Protein AF-A0A2N9NRK8-F1 (afdb_monomer_lite)

Radius of gyration: 14.53 Å; chains: 1; bounding box: 37×36×35 Å

Structure (mmCIF, N/CA/C/O backbone):
data_AF-A0A2N9NRK8-F1
#
_entry.id   AF-A0A2N9NRK8-F1
#
loop_
_atom_site.group_PDB
_atom_site.id
_atom_site.type_symbol
_atom_site.label_atom_id
_atom_site.label_alt_id
_atom_site.label_comp_id
_atom_site.label_asym_id
_atom_site.label_entity_id
_atom_site.label_seq_id
_atom_site.pdbx_PDB_ins_code
_atom_site.Cartn_x
_atom_site.Cartn_y
_atom_site.Cartn_z
_atom_site.occupancy
_atom_site.B_iso_or_equiv
_atom_site.auth_seq_id
_atom_site.auth_comp_id
_atom_site.auth_asym_id
_atom_site.auth_atom_id
_atom_site.pdbx_PDB_model_num
ATOM 1 N N . MET A 1 1 ? -10.223 -8.457 0.430 1.00 90.12 1 MET A N 1
ATOM 2 C CA . MET A 1 1 ? -10.545 -7.709 1.661 1.00 90.12 1 MET A CA 1
ATOM 3 C C . MET A 1 1 ? -10.856 -6.263 1.290 1.00 90.12 1 MET A C 1
ATOM 5 O O . MET A 1 1 ? -10.277 -5.777 0.331 1.00 90.12 1 MET A O 1
ATOM 9 N N . VAL A 1 2 ? -11.784 -5.601 1.981 1.00 92.56 2 VAL A N 1
ATOM 10 C CA . VAL A 1 2 ? -12.104 -4.174 1.792 1.00 92.56 2 VAL A CA 1
ATOM 11 C C . VAL A 1 2 ? -12.111 -3.503 3.159 1.00 92.56 2 VAL A C 1
ATOM 13 O O . VAL A 1 2 ? -12.850 -3.956 4.040 1.00 92.56 2 VAL A O 1
ATOM 16 N N . VAL A 1 3 ? -11.299 -2.462 3.340 1.00 94.44 3 VAL A N 1
ATOM 17 C CA . VAL A 1 3 ? -11.081 -1.796 4.637 1.00 94.44 3 VAL A CA 1
ATOM 18 C C . VAL A 1 3 ? -11.112 -0.279 4.517 1.00 94.44 3 VAL A C 1
ATOM 20 O O . VAL A 1 3 ? -10.769 0.265 3.471 1.00 94.44 3 VAL A O 1
ATOM 23 N N . LEU A 1 4 ? -11.500 0.376 5.610 1.00 94.50 4 LEU A N 1
ATOM 24 C CA . LEU A 1 4 ? -11.245 1.785 5.878 1.00 94.50 4 LEU A CA 1
ATOM 25 C C . LEU A 1 4 ? -10.052 1.874 6.825 1.00 94.50 4 LEU A C 1
ATOM 27 O O . LEU A 1 4 ? -10.085 1.246 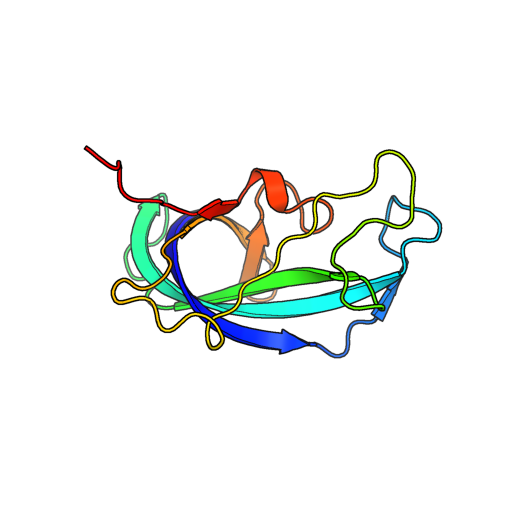7.888 1.00 94.50 4 LEU A O 1
ATOM 31 N N . ALA A 1 5 ? -9.010 2.606 6.445 1.00 94.62 5 ALA A N 1
ATOM 32 C CA . ALA A 1 5 ? -7.781 2.653 7.225 1.00 94.62 5 ALA A CA 1
ATOM 33 C C . ALA A 1 5 ? -7.018 3.975 7.082 1.00 94.62 5 ALA A C 1
ATOM 35 O O . ALA A 1 5 ? -7.147 4.683 6.081 1.00 94.62 5 ALA A O 1
ATOM 36 N N . THR A 1 6 ? -6.192 4.274 8.081 1.00 93.56 6 THR A N 1
ATOM 37 C CA . THR A 1 6 ? -5.336 5.467 8.146 1.00 93.56 6 THR A CA 1
ATOM 38 C C . THR A 1 6 ? -3.867 5.041 8.108 1.00 93.56 6 THR A C 1
ATOM 40 O O . THR A 1 6 ? -3.494 4.166 8.897 1.00 93.56 6 THR A O 1
ATOM 43 N N . PRO A 1 7 ? -3.033 5.612 7.217 1.00 93.81 7 PRO A N 1
ATOM 44 C CA . PRO A 1 7 ? -1.611 5.304 7.175 1.00 93.81 7 PRO A CA 1
ATOM 45 C C . PRO A 1 7 ? -0.926 5.869 8.422 1.00 93.81 7 PRO A C 1
ATOM 47 O O . PRO A 1 7 ? -1.234 6.974 8.863 1.00 93.81 7 PRO A O 1
ATOM 50 N N . THR A 1 8 ? 0.007 5.115 8.993 1.00 92.69 8 THR A N 1
ATOM 51 C CA . THR A 1 8 ? 0.723 5.494 10.221 1.00 92.69 8 THR A CA 1
ATOM 52 C C . THR A 1 8 ? 2.229 5.598 10.028 1.00 92.69 8 THR A C 1
ATOM 54 O O . THR A 1 8 ? 2.880 6.356 10.740 1.00 92.69 8 THR A O 1
ATOM 57 N N . ALA A 1 9 ? 2.789 4.870 9.062 1.00 91.94 9 ALA A N 1
ATOM 58 C CA . ALA A 1 9 ? 4.198 4.945 8.699 1.00 91.94 9 ALA A CA 1
ATOM 59 C C . ALA A 1 9 ? 4.402 4.467 7.260 1.00 91.94 9 ALA A C 1
ATOM 61 O O . ALA A 1 9 ? 3.700 3.559 6.819 1.00 91.94 9 ALA A O 1
ATOM 62 N N . THR A 1 10 ? 5.398 5.022 6.577 1.00 93.19 10 THR A N 1
ATOM 63 C CA . THR A 1 10 ? 5.832 4.604 5.239 1.00 93.19 10 THR A CA 1
ATOM 64 C C . THR A 1 10 ? 7.344 4.436 5.262 1.00 93.19 10 THR A C 1
ATOM 66 O O . THR A 1 10 ? 8.036 5.320 5.763 1.00 93.19 10 THR A O 1
ATOM 69 N N . ASN A 1 11 ? 7.855 3.313 4.753 1.00 93.94 11 ASN A N 1
ATOM 70 C CA . ASN A 1 11 ? 9.290 3.043 4.678 1.00 93.94 11 ASN A CA 1
ATOM 71 C C . ASN A 1 11 ? 9.648 2.376 3.352 1.00 93.94 11 ASN A C 1
ATOM 73 O O . ASN A 1 11 ? 8.933 1.487 2.888 1.00 93.94 11 ASN A O 1
ATOM 77 N N . ASP A 1 12 ? 10.799 2.749 2.803 1.00 95.75 12 ASP A N 1
ATOM 78 C CA . ASP A 1 12 ? 11.408 1.997 1.715 1.00 95.75 12 ASP A CA 1
ATOM 79 C C . ASP A 1 12 ? 11.847 0.615 2.206 1.00 95.75 12 ASP A C 1
ATOM 81 O O . ASP A 1 12 ? 12.301 0.428 3.341 1.00 95.75 12 ASP A O 1
ATOM 85 N N . THR A 1 13 ? 11.733 -0.362 1.321 1.00 95.25 13 THR A N 1
ATOM 86 C CA . THR A 1 13 ? 12.270 -1.704 1.513 1.00 95.25 13 THR A CA 1
ATOM 87 C C . THR A 1 13 ? 13.653 -1.815 0.860 1.00 95.25 13 THR A C 1
ATOM 89 O O . THR A 1 13 ? 14.198 -0.850 0.331 1.00 95.25 13 THR A O 1
ATOM 92 N N . LYS A 1 14 ? 14.242 -3.016 0.883 1.00 96.50 14 LYS A N 1
ATOM 93 C CA . LYS A 1 14 ? 15.465 -3.324 0.121 1.00 96.50 14 LYS A CA 1
ATOM 94 C C . LYS A 1 14 ? 15.178 -3.732 -1.328 1.00 96.50 14 LYS A C 1
ATOM 96 O O . LYS A 1 14 ? 16.106 -4.107 -2.040 1.00 96.50 14 LYS A O 1
ATOM 101 N N . GLU A 1 15 ? 13.915 -3.741 -1.744 1.00 94.94 15 GLU A N 1
ATOM 102 C CA . GLU A 1 15 ? 13.513 -4.132 -3.090 1.00 94.94 15 GLU A CA 1
ATOM 103 C C . GLU A 1 15 ? 13.756 -2.987 -4.069 1.00 94.94 15 GLU A C 1
ATOM 105 O O . GLU A 1 15 ? 13.174 -1.913 -3.942 1.00 94.94 15 GLU A O 1
ATOM 110 N N . HIS A 1 16 ? 14.626 -3.238 -5.043 1.00 96.44 16 HIS A N 1
ATOM 111 C CA . HIS A 1 16 ? 14.923 -2.344 -6.154 1.00 96.44 16 HIS A CA 1
ATOM 112 C C . HIS A 1 16 ? 14.870 -3.190 -7.420 1.00 96.44 16 HIS A C 1
ATOM 114 O O . HIS A 1 16 ? 15.676 -4.113 -7.568 1.00 96.44 16 HIS A O 1
ATOM 120 N N . ILE A 1 17 ? 13.899 -2.927 -8.290 1.00 94.50 17 ILE A N 1
ATOM 121 C CA . ILE A 1 17 ? 13.626 -3.779 -9.450 1.00 94.50 17 ILE A CA 1
ATOM 122 C C . ILE A 1 17 ? 13.290 -2.957 -10.692 1.00 94.50 17 ILE A C 1
ATOM 124 O O . ILE A 1 17 ? 12.856 -1.806 -10.601 1.00 94.50 17 ILE A O 1
ATOM 128 N N . ASP A 1 18 ? 13.432 -3.606 -11.843 1.00 93.38 18 ASP A N 1
ATOM 129 C CA . ASP A 1 18 ? 12.773 -3.196 -13.079 1.00 93.38 18 ASP A CA 1
ATOM 130 C C . ASP A 1 18 ? 11.323 -3.663 -13.012 1.00 93.38 18 ASP A C 1
ATOM 132 O O . ASP A 1 18 ? 11.058 -4.858 -12.844 1.00 93.38 18 ASP A O 1
ATOM 136 N N . LEU A 1 19 ? 10.381 -2.729 -13.107 1.00 90.56 19 LEU A N 1
ATOM 137 C CA . LEU A 1 19 ? 8.975 -3.030 -12.910 1.00 90.56 19 LEU A CA 1
ATOM 138 C C . LEU A 1 19 ? 8.462 -3.949 -14.038 1.00 90.56 19 LEU A C 1
ATOM 140 O O . LEU A 1 19 ? 8.469 -3.558 -15.211 1.00 90.56 19 LEU A O 1
ATOM 144 N N . PRO A 1 20 ? 7.983 -5.171 -13.729 1.00 87.69 20 PRO A N 1
ATOM 145 C CA . PRO A 1 20 ? 7.532 -6.096 -14.760 1.00 87.69 20 PRO A CA 1
ATOM 146 C C . PRO A 1 20 ? 6.394 -5.504 -15.598 1.00 87.69 20 PRO A C 1
ATOM 148 O O . PRO A 1 20 ? 5.395 -5.028 -15.061 1.00 87.69 20 PRO A O 1
ATOM 151 N N . GLY A 1 21 ? 6.542 -5.561 -16.924 1.00 86.31 21 GLY A N 1
ATOM 152 C CA . GLY A 1 21 ? 5.584 -4.992 -17.879 1.00 86.31 21 GLY A CA 1
ATOM 153 C C . GLY A 1 21 ? 5.864 -3.542 -18.291 1.00 86.31 21 GLY A C 1
ATOM 154 O O . GLY A 1 21 ? 5.245 -3.079 -19.245 1.00 86.31 21 GLY A O 1
ATOM 155 N N . PHE A 1 22 ? 6.823 -2.858 -17.655 1.00 87.00 22 PHE A N 1
ATOM 156 C CA . PHE A 1 22 ? 7.159 -1.455 -17.917 1.00 87.00 22 PHE A CA 1
ATOM 157 C C . PHE A 1 22 ? 8.670 -1.293 -18.139 1.00 87.00 22 PHE A C 1
ATOM 159 O O . PHE A 1 22 ? 9.448 -1.083 -17.212 1.00 87.00 22 PHE A O 1
ATOM 166 N N . VAL A 1 23 ? 9.105 -1.435 -19.395 1.00 88.81 23 VAL A N 1
ATOM 167 C CA . VAL A 1 23 ? 10.532 -1.400 -19.762 1.00 88.81 23 VAL A CA 1
ATOM 168 C C . VAL A 1 23 ? 11.133 -0.027 -19.454 1.00 88.81 23 VAL A C 1
ATOM 170 O O . VAL A 1 23 ? 10.698 0.971 -20.016 1.00 88.81 23 VAL A O 1
ATOM 173 N N . GLY A 1 24 ? 12.164 0.002 -18.607 1.00 88.62 24 GLY A N 1
ATOM 174 C CA . GLY A 1 24 ? 12.841 1.234 -18.189 1.00 88.62 24 GLY A CA 1
ATOM 175 C C . GLY A 1 24 ? 12.225 1.912 -16.962 1.00 88.62 24 GLY A C 1
ATOM 176 O O . GLY A 1 24 ? 12.742 2.936 -16.524 1.00 88.62 24 GLY A O 1
ATOM 177 N N . GLU A 1 25 ? 11.160 1.348 -16.382 1.00 93.19 25 GLU A N 1
ATOM 178 C CA . GLU A 1 25 ? 10.593 1.845 -15.129 1.00 93.19 25 GLU A CA 1
ATOM 179 C C . GLU A 1 25 ? 11.286 1.179 -13.934 1.00 93.19 25 GLU A C 1
ATOM 181 O O . GLU A 1 25 ? 11.010 0.030 -13.582 1.00 93.19 25 GLU A O 1
ATOM 186 N N . HIS A 1 26 ? 12.204 1.913 -13.308 1.00 94.88 26 HIS A N 1
ATOM 187 C CA . HIS A 1 26 ? 12.937 1.457 -12.131 1.00 94.88 26 HIS A CA 1
ATOM 188 C C . HIS A 1 26 ? 12.234 1.910 -10.853 1.00 94.88 26 HIS A C 1
ATOM 190 O O . HIS A 1 26 ? 12.024 3.111 -10.633 1.00 94.88 26 HIS A O 1
ATOM 196 N N . VAL A 1 27 ? 11.935 0.958 -9.969 1.00 95.56 27 VAL A N 1
ATOM 197 C CA . VAL A 1 27 ? 11.137 1.207 -8.766 1.00 95.56 27 VAL A CA 1
ATOM 198 C C . VAL A 1 27 ? 11.807 0.723 -7.489 1.00 95.56 27 VAL A C 1
ATOM 200 O O . VAL A 1 27 ? 12.663 -0.163 -7.496 1.00 95.56 27 VAL A O 1
ATOM 203 N N . ILE A 1 28 ? 11.366 1.310 -6.379 1.00 96.56 28 ILE A N 1
ATOM 204 C CA . ILE A 1 28 ? 11.700 0.894 -5.019 1.00 96.56 28 ILE A CA 1
ATOM 205 C C . ILE A 1 28 ? 10.424 0.371 -4.365 1.00 96.56 28 ILE A C 1
ATOM 207 O O . ILE A 1 28 ? 9.384 1.034 -4.421 1.00 96.56 28 ILE A O 1
ATOM 211 N N . GLY A 1 29 ? 10.497 -0.817 -3.766 1.00 94.56 29 GLY A N 1
ATOM 212 C CA . GLY A 1 29 ? 9.405 -1.373 -2.970 1.00 94.56 29 GLY A CA 1
ATOM 213 C C . GLY A 1 29 ? 9.227 -0.569 -1.688 1.00 94.56 29 GLY A C 1
ATOM 214 O O . GLY A 1 29 ? 10.203 -0.250 -1.008 1.00 94.56 29 GLY A O 1
ATOM 215 N N . VAL A 1 30 ? 7.987 -0.258 -1.345 1.00 93.75 30 VAL A N 1
ATOM 216 C CA . VAL A 1 30 ? 7.591 0.560 -0.200 1.00 93.75 30 VAL A CA 1
ATOM 217 C C . VAL A 1 30 ? 6.588 -0.218 0.637 1.00 93.75 30 VAL A C 1
ATOM 219 O O . VAL A 1 30 ? 5.638 -0.809 0.121 1.00 93.75 30 VAL A O 1
ATOM 222 N N . GLU A 1 31 ? 6.774 -0.186 1.953 1.00 94.12 31 GLU A N 1
ATOM 223 C CA . GLU A 1 31 ? 5.799 -0.684 2.916 1.00 94.12 31 GLU A CA 1
ATOM 224 C C . GLU A 1 31 ? 5.155 0.488 3.663 1.00 94.12 31 GLU A C 1
ATOM 226 O O . GLU A 1 31 ? 5.821 1.217 4.407 1.00 94.12 31 GLU A O 1
ATOM 231 N N . THR A 1 32 ? 3.837 0.634 3.517 1.00 94.25 32 THR A N 1
ATOM 232 C CA . THR A 1 32 ? 3.039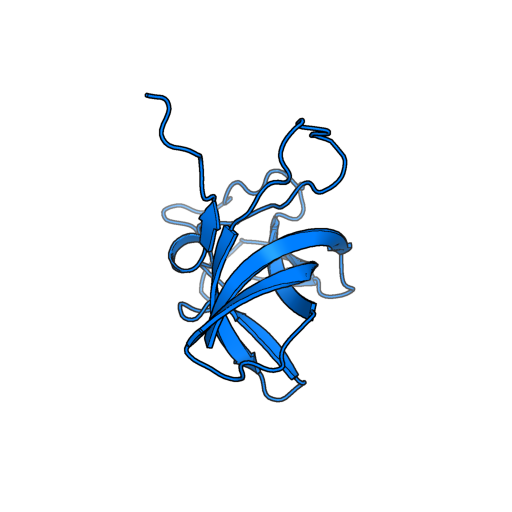 1.541 4.350 1.00 94.25 32 THR A CA 1
ATOM 233 C C . THR A 1 32 ? 2.214 0.749 5.349 1.00 94.25 32 THR A C 1
ATOM 235 O O . THR A 1 32 ? 1.458 -0.153 4.987 1.00 94.25 32 THR A O 1
ATOM 238 N N . ARG A 1 33 ? 2.328 1.111 6.625 1.00 94.75 33 ARG A N 1
ATOM 239 C CA . ARG A 1 33 ? 1.511 0.558 7.704 1.00 94.75 33 ARG A CA 1
ATOM 240 C C . ARG A 1 33 ? 0.223 1.341 7.855 1.00 94.75 33 ARG A C 1
ATOM 242 O O . ARG A 1 33 ? 0.224 2.569 7.799 1.00 94.75 33 ARG A O 1
ATOM 249 N N . PHE A 1 34 ? -0.854 0.613 8.103 1.00 94.81 34 PHE A N 1
ATOM 250 C CA . PHE A 1 34 ? -2.189 1.155 8.283 1.00 94.81 34 PHE A CA 1
ATOM 251 C C . PHE A 1 34 ? -2.808 0.666 9.584 1.00 94.81 34 PHE A C 1
ATOM 253 O O . PHE A 1 34 ? -2.707 -0.515 9.911 1.00 94.81 34 PHE A O 1
ATOM 260 N N . THR A 1 35 ? -3.531 1.555 10.263 1.00 95.25 35 THR A N 1
ATOM 261 C CA . THR A 1 35 ? -4.487 1.180 11.312 1.00 95.25 35 THR A CA 1
ATOM 262 C C . THR A 1 35 ? -5.885 1.117 10.710 1.00 95.25 35 THR A C 1
ATOM 264 O O . THR A 1 35 ? -6.330 2.055 10.045 1.00 95.25 35 THR A O 1
ATOM 267 N N . VAL A 1 36 ? -6.588 0.012 10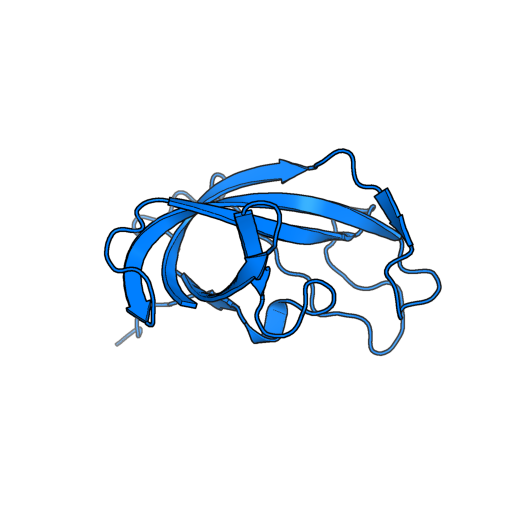.944 1.00 94.94 36 VAL A N 1
ATOM 268 C CA . VAL A 1 36 ? -7.921 -0.269 10.407 1.00 94.94 36 VAL A CA 1
ATOM 269 C C . VAL A 1 36 ? -8.990 0.365 11.289 1.00 94.94 36 VAL A C 1
ATOM 271 O O . VAL A 1 36 ? -9.153 0.008 12.455 1.00 94.94 36 VAL A O 1
ATOM 274 N N . SER A 1 37 ? -9.774 1.267 10.706 1.00 93.56 37 SER A N 1
ATOM 275 C CA . SER A 1 37 ? -10.947 1.870 11.344 1.00 93.56 37 SER A CA 1
ATOM 276 C C . SER A 1 37 ? -12.183 0.981 11.187 1.00 93.56 37 SER A C 1
ATOM 278 O O . SER A 1 37 ? -12.993 0.864 12.102 1.00 93.56 37 SER A O 1
ATOM 280 N N . ALA A 1 38 ? -12.334 0.339 10.023 1.00 94.25 38 ALA A N 1
ATOM 281 C CA . ALA A 1 38 ? -13.424 -0.591 9.753 1.00 94.25 38 ALA A CA 1
ATOM 282 C C . ALA A 1 38 ? -13.050 -1.608 8.671 1.00 94.25 38 ALA A C 1
ATOM 284 O O . ALA A 1 38 ? -12.399 -1.280 7.683 1.00 94.25 38 ALA A O 1
ATOM 285 N N . VAL A 1 39 ? -13.553 -2.835 8.803 1.00 94.81 39 VAL A N 1
ATOM 286 C CA . VAL A 1 39 ? -13.494 -3.844 7.740 1.00 94.81 39 VAL A CA 1
ATOM 287 C C . VAL A 1 39 ? -14.871 -3.943 7.107 1.00 94.81 39 VAL A C 1
ATOM 289 O O . VAL A 1 39 ? -15.832 -4.348 7.762 1.00 94.81 39 VAL A O 1
ATOM 292 N N . LEU A 1 40 ? -14.986 -3.610 5.823 1.00 93.19 40 LEU A N 1
ATOM 293 C CA . LEU A 1 40 ? -16.237 -3.723 5.070 1.00 93.19 40 LEU A CA 1
ATOM 294 C C . LEU A 1 40 ? -16.438 -5.167 4.586 1.00 93.19 40 LEU A C 1
ATOM 296 O O . LEU A 1 40 ? -17.513 -5.733 4.778 1.00 93.19 40 LEU A O 1
ATOM 300 N N . LYS A 1 41 ? -15.377 -5.825 4.098 1.00 91.94 41 LYS A N 1
ATOM 301 C CA . LYS A 1 41 ? -15.398 -7.227 3.634 1.00 91.94 41 LYS A CA 1
ATOM 302 C C . LYS A 1 41 ? -14.096 -7.960 3.976 1.00 91.94 41 LYS A C 1
ATOM 304 O O . LYS A 1 41 ? -13.029 -7.495 3.590 1.00 91.94 41 LYS A O 1
ATOM 309 N N . GLY A 1 42 ? -14.178 -9.137 4.597 1.00 90.69 42 GLY A N 1
ATOM 310 C CA . GLY A 1 42 ? -13.020 -9.943 5.013 1.00 90.69 42 GLY A CA 1
ATOM 311 C C . GLY A 1 42 ? -13.009 -10.200 6.519 1.00 90.69 42 GLY A C 1
ATOM 312 O O . GLY A 1 42 ? -14.067 -10.159 7.148 1.00 90.69 42 GLY A O 1
ATOM 313 N N . ASP A 1 43 ? -11.825 -10.452 7.076 1.00 90.94 43 ASP A N 1
ATOM 314 C CA . ASP A 1 43 ? -11.635 -10.684 8.509 1.00 90.94 43 ASP A CA 1
ATOM 315 C C . ASP A 1 43 ? -11.928 -9.416 9.323 1.00 90.94 43 ASP A C 1
ATOM 317 O O . ASP A 1 43 ? -11.196 -8.433 9.245 1.00 90.94 43 ASP A O 1
ATOM 321 N N . LYS A 1 44 ? -13.006 -9.440 10.114 1.00 92.06 44 LYS A N 1
ATOM 322 C CA . LYS A 1 44 ? -13.441 -8.307 10.945 1.00 92.06 44 LYS A CA 1
ATOM 323 C C . LYS A 1 44 ? -12.543 -8.073 12.166 1.00 92.06 44 LYS A C 1
ATOM 325 O O . LYS A 1 44 ? -12.690 -7.036 12.812 1.00 92.06 44 LYS A O 1
ATOM 330 N N . ALA A 1 45 ? -11.654 -9.009 12.499 1.00 93.81 45 ALA A N 1
ATOM 331 C CA . ALA A 1 45 ? -10.718 -8.874 13.609 1.00 93.81 45 ALA A CA 1
ATOM 332 C C . ALA A 1 45 ? -9.459 -8.072 13.242 1.00 93.81 45 ALA A C 1
ATOM 334 O O . ALA A 1 45 ? -8.739 -7.663 14.151 1.00 93.81 45 ALA A O 1
ATOM 335 N N . LEU A 1 46 ? -9.208 -7.815 11.950 1.00 93.19 46 LEU A N 1
ATOM 336 C CA . LEU A 1 46 ? -8.022 -7.093 11.493 1.00 93.19 46 LEU A CA 1
ATOM 337 C C . LEU A 1 46 ? -7.959 -5.676 12.085 1.00 93.19 46 LEU A C 1
ATOM 339 O O . LEU A 1 46 ? -8.902 -4.893 11.948 1.00 93.19 46 LEU A O 1
ATOM 343 N N . ARG A 1 47 ? -6.834 -5.352 12.731 1.00 94.88 47 ARG A N 1
ATOM 344 C CA . ARG A 1 47 ? -6.587 -4.051 13.380 1.00 94.88 47 ARG A CA 1
ATOM 345 C C . ARG A 1 47 ? -5.542 -3.216 12.667 1.00 94.88 47 ARG A C 1
ATOM 347 O O . ARG A 1 47 ? -5.665 -1.997 12.632 1.00 94.88 47 ARG A O 1
ATOM 354 N N . ASP A 1 48 ? -4.565 -3.869 12.068 1.00 95.19 48 ASP A N 1
ATOM 355 C CA . ASP A 1 48 ? -3.461 -3.242 11.368 1.00 95.19 48 ASP A CA 1
ATOM 356 C C . ASP A 1 48 ? -2.987 -4.140 10.229 1.00 95.19 48 ASP A C 1
ATOM 358 O O . ASP A 1 48 ? -3.248 -5.346 10.212 1.00 95.19 48 ASP A O 1
ATOM 362 N N . PHE A 1 49 ? -2.345 -3.534 9.237 1.00 92.94 49 PHE A N 1
ATOM 363 C CA . PHE A 1 49 ? -1.703 -4.273 8.161 1.00 92.94 49 PHE A CA 1
ATOM 364 C C . PHE A 1 49 ? -0.583 -3.470 7.501 1.00 92.94 49 PHE A C 1
ATOM 366 O O . PHE A 1 49 ? -0.569 -2.237 7.528 1.00 92.94 49 PHE A O 1
ATOM 373 N N . ALA A 1 50 ? 0.335 -4.203 6.875 1.00 93.19 50 ALA A N 1
ATOM 374 C CA . ALA A 1 50 ? 1.338 -3.675 5.967 1.00 93.19 50 ALA A CA 1
ATOM 375 C C . ALA A 1 50 ? 0.831 -3.772 4.523 1.00 93.19 50 ALA A C 1
ATOM 377 O O . ALA A 1 50 ? 0.371 -4.831 4.083 1.00 93.19 50 ALA A O 1
ATOM 378 N N . PHE A 1 51 ? 0.909 -2.656 3.807 1.00 92.12 51 PHE A N 1
ATOM 379 C CA . PHE A 1 51 ? 0.542 -2.528 2.408 1.00 92.12 51 PHE A CA 1
ATOM 380 C C . PHE A 1 51 ? 1.792 -2.307 1.565 1.00 92.12 51 PHE A C 1
ATOM 382 O O . PHE A 1 51 ? 2.490 -1.306 1.747 1.00 92.12 51 PHE A O 1
ATOM 389 N N . HIS A 1 52 ? 2.052 -3.237 0.652 1.00 91.31 52 HIS A N 1
ATOM 390 C CA . HIS A 1 52 ? 3.190 -3.167 -0.251 1.00 91.31 52 HIS A CA 1
ATOM 391 C C . HIS A 1 52 ? 2.806 -2.472 -1.561 1.00 91.31 52 HIS A C 1
ATOM 393 O O . HIS A 1 52 ? 1.807 -2.830 -2.191 1.00 91.31 52 HIS A O 1
ATOM 399 N N . HIS A 1 53 ? 3.589 -1.477 -1.966 1.00 90.81 53 HIS A N 1
ATOM 400 C CA . HIS A 1 53 ? 3.471 -0.803 -3.259 1.00 90.81 53 HIS A CA 1
ATOM 401 C C . HIS A 1 53 ? 4.846 -0.339 -3.742 1.00 90.81 53 HIS A C 1
ATOM 403 O O . HIS A 1 53 ? 5.842 -0.507 -3.049 1.00 90.81 53 HIS A O 1
ATOM 409 N N . TYR A 1 54 ? 4.896 0.269 -4.922 1.00 93.38 54 TYR A N 1
ATOM 410 C CA . TYR A 1 54 ? 6.125 0.797 -5.497 1.00 93.38 54 TYR A CA 1
ATOM 411 C C . TYR A 1 54 ? 6.093 2.318 -5.592 1.00 93.38 54 TYR A C 1
ATOM 413 O O . TYR A 1 54 ? 5.033 2.912 -5.797 1.00 93.38 54 TYR A O 1
ATOM 421 N N . ARG A 1 55 ? 7.273 2.927 -5.500 1.00 94.31 55 ARG A N 1
ATOM 422 C CA . ARG A 1 55 ? 7.527 4.307 -5.922 1.00 94.31 55 ARG A CA 1
ATOM 423 C C . ARG A 1 55 ? 8.636 4.334 -6.961 1.00 94.31 55 ARG A C 1
ATOM 425 O O . ARG A 1 55 ? 9.481 3.437 -7.000 1.00 94.31 55 ARG A O 1
ATOM 432 N N . THR A 1 56 ? 8.690 5.403 -7.739 1.00 94.69 56 THR A N 1
ATOM 433 C CA . THR A 1 56 ? 9.821 5.655 -8.629 1.00 94.69 56 THR A CA 1
ATOM 434 C C . THR A 1 56 ? 11.105 5.915 -7.843 1.00 94.69 56 THR A C 1
ATOM 436 O O . THR A 1 56 ? 11.079 6.432 -6.719 1.00 94.69 56 THR A O 1
ATOM 439 N N . THR A 1 57 ? 12.249 5.547 -8.423 1.00 94.88 57 THR A N 1
ATOM 440 C CA . THR A 1 57 ? 13.570 5.711 -7.783 1.00 94.88 57 THR A CA 1
ATOM 441 C C . THR A 1 57 ? 13.905 7.170 -7.457 1.00 94.88 57 THR A C 1
ATOM 443 O O . THR A 1 57 ? 14.468 7.431 -6.393 1.00 94.88 57 THR A O 1
ATOM 446 N N . ASP A 1 58 ? 13.481 8.113 -8.302 1.00 92.81 58 ASP A N 1
ATOM 447 C CA . ASP A 1 58 ? 13.610 9.566 -8.107 1.00 92.81 58 ASP A CA 1
ATOM 448 C C . ASP A 1 58 ? 12.655 10.142 -7.037 1.00 92.81 58 ASP A C 1
ATOM 450 O O . ASP A 1 58 ? 12.765 11.310 -6.665 1.00 92.81 58 ASP A O 1
ATOM 454 N N . GLY A 1 59 ? 11.721 9.330 -6.528 1.00 89.69 59 GLY A N 1
ATOM 455 C CA . GLY A 1 59 ? 10.742 9.709 -5.510 1.00 89.69 59 GLY A CA 1
ATOM 456 C C . GLY A 1 59 ? 9.581 10.571 -6.017 1.00 89.69 59 GLY A C 1
ATOM 457 O O . GLY A 1 59 ? 8.713 10.926 -5.217 1.00 89.69 59 GLY A O 1
ATOM 458 N N . SER A 1 60 ? 9.519 10.892 -7.313 1.00 90.50 60 SER A N 1
ATOM 459 C CA . SER A 1 60 ? 8.455 11.730 -7.880 1.00 90.50 60 SER A CA 1
ATOM 460 C C . SER A 1 60 ? 7.087 11.042 -7.875 1.00 90.50 60 SER A C 1
ATOM 462 O O . SER A 1 60 ? 6.062 11.720 -7.817 1.00 90.50 60 SER A O 1
ATOM 464 N N . ASN A 1 61 ? 7.061 9.703 -7.879 1.00 90.00 61 ASN A N 1
ATOM 465 C CA . ASN A 1 61 ? 5.877 8.878 -8.144 1.00 90.00 61 ASN A CA 1
ATOM 466 C C . ASN A 1 61 ? 5.239 9.177 -9.513 1.00 90.00 61 ASN A C 1
ATOM 468 O O . ASN A 1 61 ? 4.055 8.908 -9.717 1.00 90.00 61 ASN A O 1
ATOM 472 N N . ILE A 1 62 ? 6.011 9.740 -10.446 1.00 90.94 62 ILE A N 1
ATOM 473 C CA . ILE A 1 62 ? 5.589 10.021 -11.817 1.00 90.94 62 ILE A CA 1
ATOM 474 C C . ILE A 1 62 ? 6.227 8.963 -12.721 1.00 90.94 62 ILE A C 1
ATOM 476 O O . ILE A 1 62 ? 7.450 8.870 -12.734 1.00 90.94 62 ILE A O 1
ATOM 480 N N . PRO A 1 63 ? 5.442 8.183 -13.482 1.00 90.00 63 PRO A N 1
ATOM 481 C CA . PRO A 1 63 ? 5.995 7.201 -14.408 1.00 90.00 63 PRO A CA 1
ATOM 482 C C . PRO A 1 63 ? 6.932 7.823 -15.440 1.00 90.00 63 PRO A C 1
ATOM 484 O O . PRO A 1 63 ? 6.650 8.890 -15.988 1.00 90.00 63 PRO A O 1
ATOM 487 N N . HIS A 1 64 ? 8.008 7.110 -15.752 1.00 92.31 64 HIS A N 1
ATOM 488 C CA . HIS A 1 64 ? 9.009 7.482 -16.752 1.00 92.31 64 HIS A CA 1
ATOM 489 C C . HIS A 1 64 ? 8.710 6.908 -18.141 1.00 92.31 64 HIS A C 1
ATOM 491 O O . HIS A 1 64 ? 9.471 7.132 -19.083 1.00 92.31 64 HIS A O 1
ATOM 497 N N . VAL A 1 65 ? 7.617 6.156 -18.272 1.00 89.00 65 VAL A N 1
ATOM 498 C CA . VAL A 1 65 ? 7.211 5.469 -19.500 1.00 89.00 65 VAL A CA 1
ATOM 499 C C . VAL A 1 65 ? 5.804 5.889 -19.931 1.00 89.00 65 VAL A C 1
ATOM 501 O O . VAL A 1 65 ? 4.921 6.116 -19.098 1.00 89.00 65 VAL A O 1
ATOM 504 N N . ASP A 1 66 ? 5.581 5.970 -21.245 1.00 85.69 66 ASP A N 1
ATOM 505 C CA . ASP A 1 66 ? 4.264 6.280 -21.810 1.00 85.69 66 ASP A CA 1
ATOM 506 C C . ASP A 1 66 ? 3.231 5.215 -21.412 1.00 85.69 66 ASP A C 1
ATOM 508 O O . ASP A 1 66 ? 3.494 4.015 -21.495 1.00 85.69 66 ASP A O 1
ATOM 512 N N . ASN A 1 67 ? 2.033 5.655 -21.006 1.00 83.69 67 ASN A N 1
ATOM 513 C CA . ASN A 1 67 ? 0.987 4.796 -20.425 1.00 83.69 67 ASN A CA 1
ATOM 514 C C . ASN A 1 67 ? 1.476 3.970 -19.218 1.00 83.69 67 ASN A C 1
ATOM 516 O O . ASN A 1 67 ? 1.056 2.828 -19.030 1.00 83.69 67 ASN A O 1
ATOM 520 N N . GLY A 1 68 ? 2.381 4.549 -18.426 1.00 83.69 68 GLY A N 1
ATOM 521 C CA . GLY A 1 68 ? 2.936 3.938 -17.228 1.00 83.69 68 GLY A CA 1
ATOM 522 C C . GLY A 1 68 ? 1.929 3.719 -16.091 1.00 83.69 68 GLY A C 1
ATOM 523 O O . GLY A 1 68 ? 0.774 4.146 -16.163 1.00 83.69 68 GLY A O 1
ATOM 524 N N . PRO A 1 69 ? 2.369 3.038 -15.023 1.00 85.94 69 PRO A N 1
ATOM 525 C CA . PRO A 1 69 ? 1.521 2.681 -13.889 1.00 85.94 69 PRO A CA 1
ATOM 526 C C . PRO A 1 69 ? 1.027 3.891 -13.086 1.00 85.94 69 PRO A C 1
ATOM 528 O O . PRO A 1 69 ? 1.690 4.919 -13.005 1.00 85.94 69 PRO A O 1
ATOM 531 N N . THR A 1 70 ? -0.093 3.760 -12.376 1.00 87.00 70 THR A N 1
ATOM 532 C CA . THR A 1 70 ? -0.522 4.778 -11.406 1.00 87.00 70 THR A CA 1
ATOM 533 C C . THR A 1 70 ? 0.104 4.505 -10.042 1.00 87.00 70 THR A C 1
ATOM 535 O O . THR A 1 70 ? -0.459 3.774 -9.220 1.00 87.00 70 THR A O 1
ATOM 538 N N . PHE A 1 71 ? 1.256 5.118 -9.770 1.00 89.25 71 PHE A N 1
ATOM 539 C CA . PHE A 1 71 ? 1.871 5.078 -8.443 1.00 89.25 71 PHE A CA 1
ATOM 540 C C . PHE A 1 71 ? 1.025 5.816 -7.395 1.00 89.25 71 PHE A C 1
ATOM 542 O O . PHE A 1 71 ? 0.258 6.733 -7.698 1.00 89.25 71 PHE A O 1
ATOM 549 N N . ILE A 1 72 ? 1.172 5.410 -6.135 1.00 88.44 72 ILE A N 1
ATOM 550 C CA . ILE A 1 72 ? 0.487 6.009 -4.987 1.00 88.44 72 ILE A CA 1
ATOM 551 C C . ILE A 1 72 ? 1.494 6.304 -3.887 1.00 88.44 72 ILE A C 1
ATOM 553 O O . ILE A 1 72 ? 2.471 5.582 -3.722 1.00 88.44 72 ILE A O 1
ATOM 557 N N . SER A 1 73 ? 1.227 7.349 -3.112 1.00 89.06 73 SER A N 1
ATOM 558 C CA . SER A 1 73 ? 2.050 7.728 -1.972 1.00 89.06 73 SER A CA 1
ATOM 559 C C . SER A 1 73 ? 1.180 8.123 -0.785 1.00 89.06 73 SER A C 1
ATOM 561 O O . SER A 1 73 ? 0.060 8.621 -0.933 1.00 89.06 73 SER A O 1
ATOM 563 N N . PHE A 1 74 ? 1.704 7.872 0.413 1.00 89.50 74 PHE A N 1
ATOM 564 C CA . PHE A 1 74 ? 1.047 8.189 1.673 1.00 89.50 74 PHE A CA 1
ATOM 565 C C . PHE A 1 74 ? 1.998 8.996 2.534 1.00 89.50 74 PHE A C 1
ATOM 567 O O . PHE A 1 74 ? 3.132 8.573 2.767 1.00 89.50 74 PHE A O 1
ATOM 574 N N . ASP A 1 75 ? 1.505 10.120 3.043 1.00 83.62 75 ASP A N 1
ATOM 575 C CA . ASP A 1 75 ? 2.282 11.013 3.886 1.00 83.62 75 ASP A CA 1
ATOM 576 C C . ASP A 1 75 ? 1.642 11.132 5.276 1.00 83.62 75 ASP A C 1
ATOM 578 O O . ASP A 1 75 ? 0.833 12.032 5.523 1.00 83.62 75 ASP A O 1
ATOM 582 N N . PRO A 1 76 ? 1.960 10.201 6.192 1.00 74.31 76 PRO A N 1
ATOM 583 C CA . PRO A 1 76 ? 1.380 10.199 7.529 1.00 74.31 76 PRO A CA 1
ATOM 584 C C . PRO A 1 76 ? 1.900 11.341 8.422 1.00 74.31 76 PRO A C 1
ATOM 586 O O . PRO A 1 76 ? 1.366 11.522 9.514 1.00 74.31 76 PRO A O 1
ATOM 589 N N . VAL A 1 77 ? 2.923 12.103 7.999 1.00 67.44 77 VAL A N 1
ATOM 590 C CA . VAL A 1 77 ? 3.617 13.091 8.850 1.00 67.44 77 VAL A CA 1
ATOM 591 C C . VAL A 1 77 ? 3.485 14.525 8.333 1.00 67.44 77 VAL A C 1
ATOM 593 O O . VAL A 1 77 ? 3.312 15.439 9.139 1.00 67.44 77 VAL A O 1
ATOM 596 N N . ALA A 1 78 ? 3.537 14.771 7.022 1.00 58.34 78 ALA A N 1
ATOM 597 C CA . ALA A 1 78 ? 3.590 16.142 6.502 1.00 58.34 78 ALA A CA 1
ATOM 598 C C . ALA A 1 78 ? 2.240 16.866 6.499 1.00 58.34 78 ALA A C 1
ATOM 600 O O . ALA A 1 78 ? 2.193 18.077 6.280 1.00 58.34 78 ALA A O 1
ATOM 601 N N . LYS A 1 79 ? 1.134 16.161 6.754 1.00 56.38 79 LYS A N 1
ATOM 602 C CA . LYS A 1 79 ? -0.193 16.769 6.874 1.00 56.38 79 LYS A CA 1
ATOM 603 C C . LYS A 1 79 ? -0.775 16.496 8.258 1.00 56.38 79 LYS A C 1
ATOM 605 O O . LYS A 1 79 ? -1.625 15.618 8.386 1.00 56.38 79 LYS A O 1
ATOM 610 N N . PRO A 1 80 ? -0.385 17.263 9.295 1.00 54.81 80 PRO A N 1
ATOM 611 C CA . PRO A 1 80 ? -1.146 17.336 10.536 1.00 54.81 80 PRO A CA 1
ATOM 612 C C . PRO A 1 80 ? -2.466 18.071 10.257 1.00 54.81 80 PRO A C 1
ATOM 614 O O . PRO A 1 80 ? -2.676 19.222 10.634 1.00 54.81 80 PRO A O 1
ATOM 617 N N . THR A 1 81 ? -3.353 17.429 9.506 1.00 57.41 81 THR A N 1
ATOM 618 C CA . THR A 1 81 ? -4.733 17.857 9.331 1.00 57.41 81 THR A CA 1
ATOM 619 C C . THR A 1 81 ? -5.495 17.550 10.615 1.00 57.41 81 THR A C 1
ATOM 621 O O . THR A 1 81 ? -5.234 16.552 11.283 1.00 57.41 81 THR A O 1
ATOM 624 N N . ILE A 1 82 ? -6.474 18.394 10.955 1.00 62.25 82 ILE A N 1
ATOM 625 C CA . ILE A 1 82 ? -7.351 18.189 12.126 1.00 62.25 82 ILE A CA 1
ATOM 626 C C . ILE A 1 82 ? -8.060 16.818 12.042 1.00 62.25 82 ILE A C 1
ATOM 628 O O . ILE A 1 82 ? -8.390 16.210 13.056 1.00 62.25 82 ILE A O 1
ATOM 632 N N . THR A 1 83 ? -8.244 16.304 10.823 1.00 62.88 83 THR A N 1
ATOM 633 C CA . THR A 1 83 ? -8.767 14.968 10.524 1.00 62.88 83 THR A CA 1
ATOM 634 C C . THR A 1 83 ? -7.692 14.081 9.889 1.00 62.88 83 THR A C 1
ATOM 636 O O . THR A 1 83 ? -7.163 14.464 8.842 1.00 62.88 83 THR A O 1
ATOM 639 N N . PRO A 1 84 ? -7.397 12.891 10.442 1.00 71.19 84 PRO A N 1
ATOM 640 C CA . PRO A 1 84 ? -6.507 11.921 9.809 1.00 71.19 84 PRO A CA 1
ATOM 641 C C . PRO A 1 84 ? -6.992 11.532 8.407 1.00 71.19 84 PRO A C 1
ATOM 643 O O . PRO A 1 84 ? -8.190 11.323 8.194 1.00 71.19 84 PRO A O 1
ATOM 646 N N . GLN A 1 85 ? -6.066 11.394 7.455 1.00 85.19 85 GLN A N 1
ATOM 647 C CA . GLN A 1 85 ? -6.403 10.907 6.117 1.00 85.19 85 GLN A CA 1
ATOM 648 C C . GLN A 1 85 ? -6.885 9.454 6.205 1.00 85.19 85 GLN A C 1
ATOM 650 O O . GLN A 1 85 ? -6.156 8.562 6.636 1.00 85.19 85 GLN A O 1
ATOM 655 N N . THR A 1 86 ? -8.134 9.213 5.814 1.00 88.88 86 THR A N 1
ATOM 656 C CA . THR A 1 86 ? -8.725 7.871 5.800 1.00 88.88 86 THR A CA 1
ATOM 657 C C . THR A 1 86 ? -8.888 7.421 4.362 1.00 88.88 86 THR A C 1
ATOM 659 O O . THR A 1 86 ? -9.332 8.186 3.512 1.00 88.88 86 THR A O 1
ATOM 662 N N . PHE A 1 87 ? -8.552 6.170 4.087 1.00 92.31 87 PHE A N 1
ATOM 663 C CA . PHE A 1 87 ? -8.619 5.583 2.758 1.00 92.31 87 PHE A CA 1
ATOM 664 C C . PHE A 1 87 ? -9.543 4.375 2.769 1.00 92.31 87 PHE A C 1
ATOM 666 O O . PHE A 1 87 ? -9.580 3.635 3.752 1.00 92.31 87 PHE A O 1
ATOM 673 N N . ILE A 1 88 ? -10.252 4.152 1.664 1.00 93.50 88 ILE A N 1
ATOM 674 C CA . ILE A 1 88 ? -10.830 2.846 1.348 1.00 93.50 88 ILE A CA 1
ATOM 675 C C . ILE A 1 88 ? -9.843 2.075 0.468 1.00 93.50 88 ILE A C 1
ATOM 677 O O . ILE A 1 88 ? -9.390 2.586 -0.560 1.00 93.50 88 ILE A O 1
ATOM 681 N N . LEU A 1 89 ? -9.500 0.855 0.889 1.00 93.31 89 LEU A N 1
ATOM 682 C CA . LEU A 1 89 ? -8.550 -0.012 0.190 1.00 93.31 89 LEU A CA 1
ATOM 683 C C . LEU A 1 89 ? -9.186 -1.352 -0.184 1.00 93.31 89 LEU A C 1
ATOM 685 O O . LEU A 1 89 ? -9.865 -1.983 0.633 1.00 93.31 89 LEU A O 1
ATOM 689 N N . PHE A 1 90 ? -8.907 -1.809 -1.404 1.00 93.31 90 PHE A N 1
ATOM 690 C CA . PHE A 1 90 ? -9.315 -3.108 -1.939 1.00 93.31 90 PHE A CA 1
ATOM 691 C C . PHE A 1 90 ? -8.093 -4.017 -2.058 1.00 93.31 90 PHE A C 1
ATOM 693 O O . PHE A 1 90 ? -7.249 -3.838 -2.932 1.00 93.31 90 PHE A O 1
ATOM 700 N N . LEU A 1 91 ? -7.994 -4.995 -1.161 1.00 91.44 91 LEU A N 1
ATOM 701 C CA . LEU A 1 91 ? -6.747 -5.711 -0.901 1.00 91.44 91 LEU A CA 1
ATOM 702 C C . LEU A 1 91 ? -6.871 -7.218 -1.119 1.00 91.44 91 LEU A C 1
ATOM 704 O O . LEU A 1 91 ? -7.909 -7.822 -0.818 1.00 91.44 91 LEU A O 1
ATOM 708 N N . VAL A 1 92 ? -5.779 -7.837 -1.547 1.00 89.56 92 VAL A N 1
ATOM 709 C CA . VAL A 1 92 ? -5.541 -9.283 -1.497 1.00 89.56 92 VAL A CA 1
ATOM 710 C C . VAL A 1 92 ? -4.423 -9.562 -0.495 1.00 89.56 92 VAL A C 1
ATOM 712 O O . VAL A 1 92 ? -3.515 -8.749 -0.345 1.00 89.56 92 VAL A O 1
ATOM 715 N N . ARG A 1 93 ?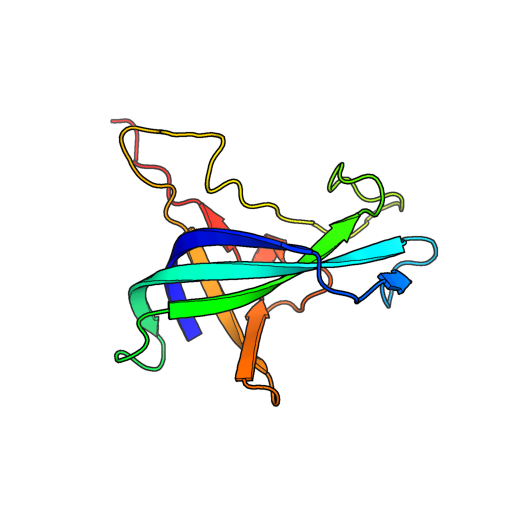 -4.521 -10.672 0.241 1.00 85.06 93 ARG A N 1
ATOM 716 C CA . ARG A 1 93 ? -3.450 -11.118 1.137 1.00 85.06 93 ARG A CA 1
ATOM 717 C C . ARG A 1 93 ? -2.511 -12.027 0.354 1.00 85.06 93 ARG A C 1
ATOM 719 O O . ARG A 1 93 ? -2.979 -12.986 -0.258 1.00 85.06 93 ARG A O 1
ATOM 726 N N . GLU A 1 94 ? -1.226 -11.720 0.372 1.00 83.12 94 GLU A N 1
ATOM 727 C CA . GLU A 1 94 ? -0.180 -12.491 -0.292 1.00 83.12 94 GLU A CA 1
ATOM 728 C C . GLU A 1 94 ? 0.262 -13.682 0.569 1.00 83.12 94 GLU A C 1
ATOM 730 O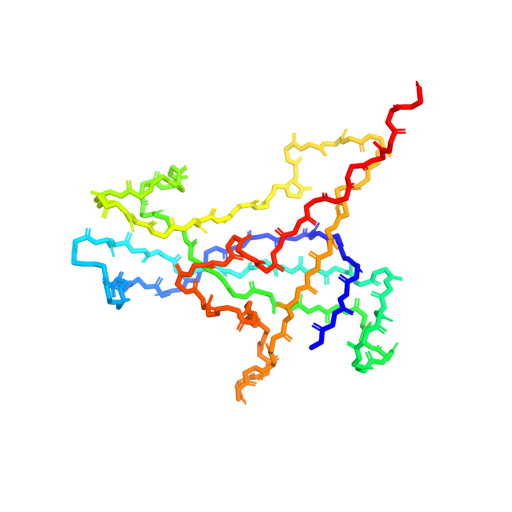 O . GLU A 1 94 ? -0.076 -13.785 1.753 1.00 83.12 94 GLU A O 1
ATOM 735 N N . ALA A 1 95 ? 1.001 -14.618 -0.036 1.00 83.44 95 ALA A N 1
ATOM 736 C CA . ALA A 1 95 ? 1.450 -15.842 0.633 1.00 83.44 95 ALA A CA 1
ATOM 737 C C . ALA A 1 95 ? 2.385 -15.565 1.824 1.00 83.44 95 ALA A C 1
ATOM 739 O O . ALA A 1 95 ? 2.391 -16.324 2.791 1.00 83.44 95 ALA A O 1
ATOM 740 N N . ASP A 1 96 ? 3.132 -14.461 1.775 1.00 81.25 96 ASP A N 1
ATOM 741 C CA . ASP A 1 96 ? 3.996 -13.984 2.859 1.00 81.25 96 ASP A CA 1
ATOM 742 C C . ASP A 1 96 ? 3.233 -13.210 3.955 1.00 81.25 96 ASP A C 1
ATOM 744 O O . ASP A 1 96 ? 3.814 -12.780 4.949 1.00 81.25 96 ASP A O 1
ATOM 748 N N . GLY A 1 97 ? 1.914 -13.058 3.796 1.00 81.56 97 GLY A N 1
ATOM 749 C CA . GLY A 1 97 ? 1.026 -12.404 4.744 1.00 81.56 97 GLY A CA 1
ATOM 750 C C . GLY A 1 97 ? 0.871 -10.895 4.562 1.00 81.56 97 GLY A C 1
ATOM 751 O O . GLY A 1 97 ? -0.002 -10.337 5.237 1.00 81.56 97 GLY A O 1
ATOM 752 N N . ARG A 1 98 ? 1.637 -10.252 3.667 1.00 82.62 98 ARG A N 1
ATOM 753 C CA . ARG A 1 98 ? 1.463 -8.835 3.306 1.00 82.62 98 ARG A CA 1
ATOM 754 C C . ARG A 1 98 ? 0.171 -8.634 2.522 1.00 82.62 98 ARG A C 1
ATOM 756 O O . ARG A 1 98 ? -0.413 -9.581 1.990 1.00 82.62 98 ARG A O 1
ATOM 763 N N . TYR A 1 99 ? -0.306 -7.395 2.473 1.00 85.94 99 TYR A N 1
ATOM 764 C CA . TYR A 1 99 ? -1.434 -7.040 1.622 1.00 85.94 99 TYR A CA 1
ATOM 765 C C . TYR A 1 99 ? -0.970 -6.253 0.405 1.00 85.94 99 TYR A C 1
ATOM 767 O O . TYR A 1 99 ? -0.194 -5.304 0.516 1.00 85.94 99 TYR A O 1
ATOM 775 N N . ALA A 1 100 ? -1.530 -6.621 -0.739 1.00 85.56 100 ALA A N 1
ATOM 776 C CA . ALA A 1 100 ? -1.325 -5.968 -2.019 1.00 85.56 100 ALA A CA 1
ATOM 777 C C . ALA A 1 100 ? -2.656 -5.436 -2.574 1.00 85.56 100 ALA A C 1
ATOM 779 O O . ALA A 1 100 ? -3.731 -5.912 -2.179 1.00 85.56 100 ALA A O 1
ATOM 780 N N . PRO A 1 101 ? -2.623 -4.455 -3.487 1.00 86.12 101 PRO A N 1
ATOM 781 C CA . PRO A 1 101 ? -3.824 -3.982 -4.161 1.00 86.12 101 PRO A CA 1
ATOM 782 C C . PRO A 1 101 ? -4.432 -5.090 -5.031 1.00 86.12 101 PRO A C 1
ATOM 784 O O . PRO A 1 101 ? -3.720 -5.834 -5.700 1.00 86.12 101 PRO A O 1
ATOM 787 N N . ILE A 1 102 ? -5.766 -5.197 -5.055 1.00 86.12 102 ILE A N 1
ATOM 788 C CA . ILE A 1 102 ? -6.470 -6.267 -5.794 1.00 86.12 102 ILE A CA 1
ATOM 789 C C . ILE A 1 102 ? -6.250 -6.212 -7.316 1.00 86.12 102 ILE A C 1
ATOM 791 O O . ILE A 1 102 ? -6.436 -7.214 -7.998 1.00 86.12 102 ILE A O 1
ATOM 795 N N . VAL A 1 103 ? -5.860 -5.048 -7.837 1.00 80.56 103 VAL A N 1
ATOM 796 C CA . VAL A 1 103 ? -5.545 -4.816 -9.257 1.00 80.56 103 VAL A CA 1
ATOM 797 C C . VAL A 1 103 ? -4.085 -5.142 -9.608 1.00 80.56 103 VAL A C 1
ATOM 799 O O . VAL A 1 103 ? -3.689 -5.002 -10.758 1.00 80.56 103 VAL A O 1
ATOM 802 N N . GLY A 1 104 ? -3.298 -5.617 -8.637 1.00 79.38 104 GLY A N 1
ATOM 803 C CA . GLY A 1 104 ? -1.867 -5.879 -8.774 1.00 79.38 104 GLY A CA 1
ATOM 804 C C . GLY A 1 104 ? -1.007 -4.750 -8.206 1.00 79.38 104 GLY A C 1
ATOM 805 O O . GLY A 1 104 ? -1.428 -3.596 -8.147 1.00 79.38 104 GLY A O 1
ATOM 806 N N . GLN A 1 105 ? 0.210 -5.095 -7.771 1.00 70.44 105 GLN A N 1
ATOM 807 C CA . GLN A 1 105 ? 1.159 -4.140 -7.176 1.00 70.44 105 GLN A CA 1
ATOM 808 C C . GLN A 1 105 ? 1.685 -3.109 -8.179 1.00 70.44 105 GLN A C 1
ATOM 810 O O . GLN A 1 105 ? 2.090 -2.020 -7.785 1.00 70.44 105 GLN A O 1
ATOM 815 N N . THR A 1 106 ? 1.665 -3.456 -9.463 1.00 73.69 106 THR A N 1
ATOM 816 C CA . THR A 1 106 ? 2.211 -2.643 -10.545 1.00 73.69 106 THR A CA 1
ATOM 817 C C . THR A 1 106 ? 1.367 -1.405 -10.839 1.00 73.69 106 THR A C 1
ATOM 819 O O . THR A 1 106 ? 1.939 -0.392 -11.198 1.00 73.69 106 THR A O 1
ATOM 822 N N . ASP A 1 107 ? 0.041 -1.443 -10.650 1.00 73.88 107 ASP A N 1
ATOM 823 C CA . ASP A 1 107 ? -0.860 -0.300 -10.894 1.00 73.88 107 ASP A CA 1
ATOM 824 C C . ASP A 1 107 ? -1.864 -0.115 -9.736 1.00 73.88 107 ASP A C 1
ATOM 826 O O . ASP A 1 107 ? -3.066 -0.370 -9.862 1.00 73.88 107 ASP A O 1
ATOM 830 N N . PRO A 1 108 ? -1.386 0.278 -8.545 1.00 75.44 108 PRO A N 1
ATOM 831 C CA . PRO A 1 108 ? -2.179 0.218 -7.323 1.00 75.44 108 PRO A CA 1
ATOM 832 C C . PRO A 1 108 ? -3.292 1.280 -7.250 1.00 75.44 108 PRO A C 1
ATOM 834 O O . PRO A 1 108 ? -4.221 1.145 -6.442 1.00 75.44 108 PRO A O 1
ATOM 837 N N . GLY A 1 109 ? -3.242 2.324 -8.087 1.00 74.56 109 GLY A N 1
ATOM 838 C CA . GLY A 1 109 ? -4.188 3.443 -8.079 1.00 74.56 109 GLY A CA 1
ATOM 839 C C . GLY A 1 109 ? -5.653 3.037 -8.278 1.00 74.56 109 GLY A C 1
ATOM 840 O O . GLY A 1 109 ? -6.553 3.714 -7.780 1.00 74.56 109 GLY A O 1
ATOM 841 N N . GLY A 1 110 ? -5.929 1.907 -8.933 1.00 79.94 110 GLY A N 1
ATOM 842 C CA . GLY A 1 110 ? -7.290 1.375 -9.089 1.00 79.94 110 GLY A CA 1
ATOM 843 C C . GLY A 1 110 ? -7.926 0.848 -7.793 1.00 79.94 110 GLY A C 1
ATOM 844 O O . GLY A 1 110 ? -9.149 0.751 -7.706 1.00 79.94 110 GLY A O 1
ATOM 845 N N . ALA A 1 111 ? -7.123 0.536 -6.772 1.00 86.06 111 ALA A N 1
ATOM 846 C CA . ALA A 1 111 ? -7.562 -0.138 -5.547 1.00 86.06 111 ALA A CA 1
ATOM 847 C C . ALA A 1 111 ? -7.525 0.743 -4.287 1.00 86.06 111 ALA A C 1
ATOM 849 O O . ALA A 1 111 ? -7.860 0.263 -3.200 1.00 86.06 111 ALA A O 1
ATOM 850 N N . VAL A 1 112 ? -7.138 2.014 -4.416 1.00 90.56 112 VAL A N 1
ATOM 851 C CA . VAL A 1 112 ? -7.006 2.951 -3.294 1.00 90.56 112 VAL A CA 1
ATOM 852 C C . VAL A 1 112 ? -7.755 4.247 -3.595 1.00 90.56 112 VAL A C 1
ATOM 854 O O . VAL A 1 112 ? -7.627 4.837 -4.672 1.00 90.56 112 VAL A O 1
ATOM 857 N N . ARG A 1 113 ? -8.559 4.713 -2.634 1.00 90.50 113 ARG A N 1
ATOM 858 C CA . ARG A 1 113 ? -9.230 6.019 -2.692 1.00 90.50 113 ARG A CA 1
ATOM 859 C C . ARG A 1 113 ? -9.164 6.703 -1.332 1.00 90.50 113 ARG A C 1
ATOM 861 O O . ARG A 1 113 ? -9.527 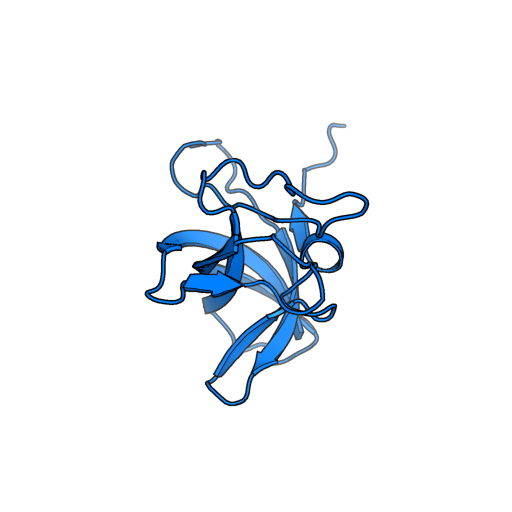6.105 -0.322 1.00 90.50 113 ARG A O 1
ATOM 868 N N . GLU A 1 114 ? -8.732 7.961 -1.314 1.00 90.12 114 GLU A N 1
ATOM 869 C CA . GLU A 1 114 ? -8.854 8.826 -0.137 1.00 90.12 114 GLU A CA 1
ATOM 870 C C . GLU A 1 114 ? -10.336 9.160 0.081 1.00 90.12 114 GLU A C 1
ATOM 872 O O . GLU A 1 114 ? -11.026 9.611 -0.836 1.00 90.12 114 GLU A O 1
ATOM 877 N N . LEU A 1 115 ? -10.833 8.940 1.295 1.00 85.62 115 LEU A N 1
ATOM 878 C CA . LEU A 1 115 ? -12.150 9.395 1.710 1.00 85.62 115 LEU A CA 1
ATOM 879 C C . LEU A 1 115 ? -12.039 10.850 2.152 1.00 85.62 115 LEU A C 1
ATOM 881 O O . LEU A 1 115 ? -11.614 11.154 3.265 1.00 85.62 115 LEU A O 1
ATOM 885 N N . ARG A 1 116 ? -12.435 11.757 1.264 1.00 80.62 116 ARG A N 1
ATOM 886 C CA . ARG A 1 116 ? -12.620 13.166 1.610 1.00 80.62 116 ARG A CA 1
ATOM 887 C C . ARG A 1 116 ? -14.047 13.350 2.107 1.00 80.62 116 ARG A C 1
ATOM 889 O O . ARG A 1 116 ? -14.980 12.822 1.503 1.00 80.62 116 ARG A O 1
ATOM 896 N N . GLY A 1 117 ? -14.215 14.070 3.215 1.00 64.38 117 GLY A N 1
ATOM 897 C CA . GLY A 1 117 ? -15.546 14.476 3.659 1.00 64.38 117 GLY A CA 1
ATOM 898 C C . GLY A 1 117 ? -16.248 15.242 2.538 1.00 64.38 117 GLY A C 1
ATOM 899 O O . GLY A 1 117 ? -15.604 16.009 1.822 1.00 64.38 117 GLY A O 1
ATOM 900 N N . ALA A 1 118 ? -17.553 15.026 2.369 1.00 49.69 118 ALA A N 1
ATOM 901 C CA . ALA A 1 118 ? -18.349 15.910 1.534 1.00 49.69 118 ALA A CA 1
ATOM 902 C C . ALA A 1 118 ? -18.296 17.305 2.167 1.00 49.69 118 ALA A C 1
ATOM 904 O O . ALA A 1 118 ? -18.793 17.504 3.274 1.00 49.69 118 ALA A O 1
ATOM 905 N N . SER A 1 119 ? -17.648 18.253 1.498 1.00 47.88 119 SER A N 1
ATOM 906 C CA . SER A 1 119 ? -17.869 19.666 1.771 1.00 47.88 119 SER A CA 1
ATOM 907 C C . SER A 1 119 ? -19.323 19.962 1.407 1.00 47.88 119 SER A C 1
ATOM 909 O O . SER A 1 119 ? -19.672 19.936 0.226 1.00 47.88 119 SER A O 1
ATOM 911 N N . SER A 1 120 ? -20.161 20.119 2.431 1.00 40.59 120 SER A N 1
ATOM 912 C CA . SER A 1 120 ? -21.527 20.642 2.333 1.00 40.59 120 SER A CA 1
ATOM 913 C C . SER A 1 120 ? -21.535 22.085 1.856 1.00 40.59 120 SER A C 1
ATOM 915 O O . SER A 1 120 ? -20.656 22.831 2.349 1.00 40.59 120 SER A O 1
#

pLDDT: mean 86.44, std 11.3, range [40.59, 96.56]

Sequence (120 aa):
MVVLATPTATNDTKEHIDLPGFVGEHVIGVETRFTVSAVLKGDKALRDFAFHHYRTTDGSNIPHVDNGPTFISFDPVAKPTITPQTFILFLVREADGRYAPIVGQTDPGGAVRELRGASS

Secondary structure (DSSP, 8-state):
-EEEEEEEEEEEEEEEEEPTTSTT-EEEEEEEEEEEEEEEES-TT--EEEEEEEEETTS----SSTT--------TTT---SS--EEEEEEEE-TTS-EEETT-TTSGGGGEEEE-----

Foldseek 3Di:
DKFKWFWADKDWDPDWDDQPPFPPQIKTKMWTKIATPADPDDDGPDGIAIEIAIAGPVRPSDTPGVVFARGDDDDQDPDPDVDGWIKIFAWDQDPVRHIYGPVGRRHNVVGIDTDDPPPD